Protein AF-A0A347ZQR0-F1 (afdb_monomer_lite)

Sequence (80 aa):
MDIGTLLLILAIATLTAAFILQPLFARRKPQRDELIAHWVEELGREHTEAESGAICPQCGQSVHAGDRFCASCGTRLKED

Foldseek 3Di:
DDPVVVVVVVVVVVVVVCVVCCVVVVPDDPPVVVVVVVVVVVVVVPPPPFPPFDADPPPRDTDTRPPQADPVPRHGDDDD

Structure (mmCIF, N/CA/C/O backbone):
data_AF-A0A347ZQR0-F1
#
_entry.id   AF-A0A347ZQR0-F1
#
loop_
_atom_site.group_PDB
_atom_site.id
_atom_site.type_symbol
_atom_site.label_atom_id
_atom_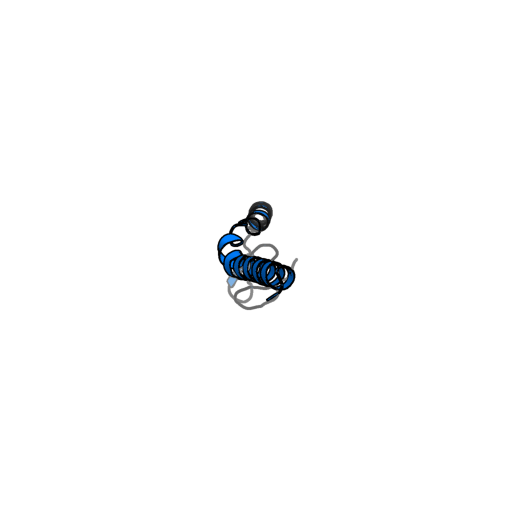site.label_alt_id
_atom_site.label_comp_id
_atom_site.label_asym_id
_atom_site.label_entity_id
_atom_site.label_seq_id
_atom_site.pdbx_PDB_ins_code
_atom_site.Cartn_x
_atom_site.Cartn_y
_atom_site.Cartn_z
_atom_site.occupancy
_atom_site.B_iso_or_equiv
_atom_site.auth_seq_id
_atom_site.auth_comp_id
_atom_site.auth_asym_id
_atom_site.auth_atom_id
_atom_site.pdbx_PDB_model_num
ATOM 1 N N . MET A 1 1 ? 37.875 -12.047 -39.654 1.00 65.62 1 MET A N 1
ATOM 2 C CA . MET A 1 1 ? 36.645 -12.148 -38.843 1.00 65.62 1 MET A CA 1
ATOM 3 C C . MET A 1 1 ? 35.481 -12.139 -39.807 1.00 65.62 1 MET A C 1
ATOM 5 O O . MET A 1 1 ? 35.341 -11.166 -40.537 1.00 65.62 1 MET A O 1
ATOM 9 N N . ASP A 1 2 ? 34.716 -13.223 -39.868 1.00 92.50 2 ASP A N 1
ATOM 10 C CA . ASP A 1 2 ? 33.558 -13.333 -40.751 1.00 92.50 2 ASP A CA 1
ATOM 11 C C . ASP A 1 2 ? 32.493 -12.295 -40.394 1.00 92.50 2 ASP A C 1
ATOM 13 O O . ASP A 1 2 ? 32.254 -11.998 -39.220 1.00 92.50 2 ASP A O 1
ATOM 17 N N . ILE A 1 3 ? 31.829 -11.756 -41.415 1.00 94.94 3 ILE A N 1
ATOM 18 C CA . ILE A 1 3 ? 30.756 -10.761 -41.263 1.00 94.94 3 ILE A CA 1
ATOM 19 C C . ILE A 1 3 ? 29.647 -11.299 -40.344 1.00 94.94 3 ILE A C 1
ATOM 21 O O . ILE A 1 3 ? 29.105 -10.556 -39.528 1.00 94.94 3 ILE A O 1
ATOM 25 N N . GLY A 1 4 ? 29.371 -12.606 -40.406 1.00 93.38 4 GLY A N 1
ATOM 26 C CA . GLY A 1 4 ? 28.398 -13.266 -39.533 1.00 93.38 4 GLY A CA 1
ATOM 27 C C . GLY A 1 4 ? 28.736 -13.142 -38.044 1.00 93.38 4 GLY A C 1
ATOM 28 O O . GLY A 1 4 ? 27.858 -12.846 -37.237 1.00 93.38 4 GLY A O 1
ATOM 29 N N . THR A 1 5 ? 30.011 -13.277 -37.676 1.00 95.25 5 THR A N 1
ATOM 30 C CA . THR A 1 5 ? 30.466 -13.149 -36.283 1.00 95.25 5 THR A CA 1
ATOM 31 C C . THR A 1 5 ? 30.319 -11.715 -35.777 1.00 95.25 5 THR A C 1
ATOM 33 O O . THR A 1 5 ? 29.916 -11.504 -34.637 1.00 95.25 5 THR A O 1
ATOM 36 N N . LEU A 1 6 ? 30.582 -10.718 -36.629 1.00 95.44 6 LEU A N 1
ATOM 37 C CA . LEU A 1 6 ? 30.411 -9.305 -36.274 1.00 95.44 6 LEU A CA 1
ATOM 38 C C . LEU A 1 6 ? 28.941 -8.942 -36.027 1.00 95.44 6 LEU A C 1
ATOM 40 O O . LEU A 1 6 ? 28.634 -8.280 -35.036 1.00 95.44 6 LEU A O 1
ATOM 44 N N . LEU A 1 7 ? 28.032 -9.409 -36.889 1.00 96.19 7 LEU A N 1
ATOM 45 C CA . LEU A 1 7 ? 26.593 -9.180 -36.727 1.00 96.19 7 LEU A CA 1
ATOM 46 C C . LEU A 1 7 ? 26.050 -9.855 -35.464 1.00 96.19 7 LEU A C 1
ATOM 48 O O . LEU A 1 7 ? 25.264 -9.253 -34.734 1.00 96.19 7 LEU A O 1
ATOM 52 N N . LEU A 1 8 ? 26.508 -11.075 -35.177 1.00 95.81 8 LEU A N 1
ATOM 53 C CA . LEU A 1 8 ? 26.104 -11.820 -33.988 1.00 95.81 8 LEU A CA 1
ATOM 54 C C . LEU A 1 8 ? 26.578 -11.135 -32.697 1.00 95.81 8 LEU A C 1
ATOM 56 O O . LEU A 1 8 ? 25.790 -10.975 -31.767 1.00 95.81 8 LEU A O 1
ATOM 60 N N . ILE A 1 9 ? 27.827 -10.662 -32.654 1.00 95.81 9 ILE A N 1
ATOM 61 C CA . ILE A 1 9 ? 28.360 -9.922 -31.500 1.00 95.81 9 ILE A CA 1
ATOM 62 C C . ILE A 1 9 ? 27.591 -8.612 -31.284 1.00 95.81 9 ILE A C 1
ATOM 64 O O . ILE A 1 9 ? 27.207 -8.317 -30.153 1.00 95.81 9 ILE A O 1
ATOM 68 N N . LEU A 1 10 ? 27.317 -7.846 -32.347 1.00 96.06 10 LEU A N 1
ATOM 69 C CA . LEU A 1 10 ? 26.531 -6.611 -32.247 1.00 96.06 10 LEU A CA 1
ATOM 70 C C . LEU A 1 10 ? 25.112 -6.876 -31.732 1.00 96.06 10 LEU A C 1
ATOM 72 O O . LEU A 1 10 ? 24.652 -6.189 -30.820 1.00 96.06 10 LEU A O 1
ATOM 76 N N . ALA A 1 11 ? 24.430 -7.895 -32.258 1.00 96.31 11 ALA A N 1
ATOM 77 C CA . ALA A 1 11 ? 23.090 -8.262 -31.808 1.00 96.31 11 ALA A CA 1
ATOM 78 C C . ALA A 1 11 ? 23.072 -8.614 -30.310 1.00 96.31 11 ALA A C 1
ATOM 80 O O . ALA A 1 11 ? 22.262 -8.076 -29.557 1.00 96.31 11 ALA A O 1
ATOM 81 N N . ILE A 1 12 ? 24.017 -9.435 -29.845 1.00 95.69 12 ILE A N 1
ATOM 82 C CA . ILE A 1 12 ? 24.121 -9.807 -28.427 1.00 95.69 12 ILE A CA 1
ATOM 83 C C . ILE A 1 12 ? 24.440 -8.586 -27.555 1.00 95.69 12 ILE A C 1
ATOM 85 O O . ILE A 1 12 ? 23.829 -8.409 -26.499 1.00 95.69 12 ILE A O 1
ATOM 89 N N . ALA A 1 13 ? 25.350 -7.712 -27.994 1.00 96.25 13 ALA A N 1
ATOM 90 C CA . ALA A 1 13 ? 25.722 -6.510 -27.252 1.00 96.25 13 ALA A CA 1
ATOM 91 C C . ALA A 1 13 ? 24.534 -5.549 -27.086 1.00 96.25 13 ALA A C 1
ATOM 93 O O . ALA A 1 13 ? 24.296 -5.055 -25.984 1.00 96.25 13 ALA A O 1
ATOM 94 N N . THR A 1 14 ? 23.748 -5.333 -28.147 1.00 94.06 14 THR A N 1
ATOM 95 C CA . THR A 1 14 ? 22.551 -4.479 -28.078 1.00 94.06 14 THR A CA 1
ATOM 96 C C . THR A 1 14 ? 21.477 -5.050 -27.154 1.00 94.06 14 THR A C 1
ATOM 98 O O . THR A 1 14 ? 20.937 -4.310 -26.333 1.00 94.06 14 THR A O 1
ATOM 101 N N . LEU A 1 15 ? 21.214 -6.361 -27.210 1.00 93.44 15 LEU A N 1
ATOM 102 C CA . LEU A 1 15 ? 20.258 -7.029 -26.319 1.00 93.44 15 LEU A CA 1
ATOM 103 C C . LEU A 1 15 ? 20.703 -6.971 -24.854 1.00 93.44 15 LEU A C 1
ATOM 105 O O . LEU A 1 15 ? 19.897 -6.684 -23.972 1.00 93.44 15 LEU A O 1
ATOM 109 N N . THR A 1 16 ? 21.993 -7.191 -24.596 1.00 93.31 16 THR A N 1
ATOM 110 C CA . THR A 1 16 ? 22.561 -7.140 -23.241 1.00 93.31 16 THR A CA 1
ATOM 111 C C . THR A 1 16 ? 22.485 -5.726 -22.669 1.00 93.31 16 THR A C 1
ATOM 113 O O . THR A 1 16 ? 22.052 -5.536 -21.535 1.00 93.31 16 THR A O 1
ATOM 116 N N . ALA A 1 17 ? 22.834 -4.714 -23.467 1.00 92.81 17 ALA A N 1
ATOM 117 C CA . ALA A 1 17 ? 22.728 -3.315 -23.069 1.00 92.81 17 ALA A CA 1
ATOM 118 C C . ALA A 1 17 ? 21.272 -2.904 -22.811 1.00 92.81 17 ALA A C 1
ATOM 120 O O . ALA A 1 17 ? 20.988 -2.280 -21.790 1.00 92.81 17 ALA A O 1
ATOM 121 N N . ALA A 1 18 ? 20.342 -3.304 -23.686 1.00 90.00 18 ALA A N 1
ATOM 122 C CA . ALA A 1 18 ? 18.917 -3.061 -23.499 1.00 90.00 18 ALA A CA 1
ATOM 123 C C . ALA A 1 18 ? 18.416 -3.704 -22.203 1.00 90.00 18 ALA A C 1
ATOM 125 O O . ALA A 1 18 ? 17.759 -3.028 -21.423 1.00 90.00 18 ALA A O 1
ATOM 126 N N . PHE A 1 19 ? 18.787 -4.956 -21.921 1.00 90.50 19 PHE A N 1
ATOM 127 C CA . PHE A 1 19 ? 18.405 -5.659 -20.696 1.00 90.50 19 PHE A CA 1
ATOM 128 C C . PHE A 1 19 ? 18.952 -4.991 -19.426 1.00 90.50 19 PHE A C 1
ATOM 130 O O . PHE A 1 19 ? 18.233 -4.897 -18.435 1.00 90.50 19 PHE A O 1
ATOM 137 N N . ILE A 1 20 ? 20.189 -4.484 -19.459 1.00 90.69 20 ILE A N 1
ATOM 138 C CA . ILE A 1 20 ? 20.812 -3.772 -18.330 1.00 90.69 20 ILE A CA 1
ATOM 139 C C . ILE A 1 20 ? 20.207 -2.371 -18.133 1.00 90.69 20 ILE A C 1
ATOM 141 O O . ILE A 1 20 ? 20.070 -1.926 -16.995 1.00 90.69 20 ILE A O 1
ATOM 145 N N . LEU A 1 21 ? 19.798 -1.680 -19.205 1.00 85.12 21 LEU A N 1
ATOM 146 C CA . LEU A 1 21 ? 19.115 -0.377 -19.124 1.00 85.12 21 LEU A CA 1
ATOM 147 C C . LEU A 1 21 ? 17.612 -0.502 -18.811 1.00 85.12 21 LEU A C 1
ATOM 149 O O . LEU A 1 21 ? 17.025 0.398 -18.210 1.00 85.12 21 LEU A O 1
ATOM 153 N N . GLN A 1 22 ? 16.979 -1.618 -19.173 1.00 80.38 22 GLN A N 1
ATOM 154 C CA . GLN A 1 22 ? 15.568 -1.913 -18.922 1.00 80.38 22 GLN A CA 1
ATOM 155 C C . GLN A 1 22 ? 15.124 -1.758 -17.453 1.00 80.38 22 GLN A C 1
ATOM 157 O O . GLN A 1 22 ? 14.056 -1.183 -17.250 1.00 80.38 22 GLN A O 1
ATOM 162 N N . PRO A 1 23 ? 15.870 -2.178 -16.407 1.00 75.12 23 PRO A N 1
ATOM 163 C CA . PRO A 1 23 ? 15.465 -1.978 -15.011 1.00 75.12 23 PRO A CA 1
ATOM 164 C C . PRO A 1 23 ? 15.326 -0.507 -14.602 1.00 75.12 23 PRO A C 1
ATOM 166 O O . PRO A 1 23 ? 14.639 -0.226 -13.621 1.00 75.12 23 PRO A O 1
ATOM 169 N N . LEU A 1 24 ? 15.924 0.431 -15.343 1.00 70.75 24 LEU A N 1
ATOM 170 C CA . LEU A 1 24 ? 15.749 1.863 -15.095 1.00 70.75 24 LEU A CA 1
ATOM 171 C C . LEU A 1 24 ? 14.465 2.405 -15.739 1.00 70.75 24 LEU A C 1
ATOM 173 O O . LEU A 1 24 ? 13.785 3.231 -15.138 1.00 70.75 24 LEU A O 1
ATOM 177 N N . PHE A 1 25 ? 14.082 1.903 -16.915 1.00 64.94 25 PHE A N 1
ATOM 178 C CA . PHE A 1 25 ? 12.900 2.382 -17.646 1.00 64.94 25 PHE A CA 1
ATOM 179 C C . PHE A 1 25 ? 11.614 1.603 -17.332 1.00 64.94 25 PHE A C 1
ATOM 181 O O . PHE A 1 25 ? 10.520 2.159 -17.404 1.00 64.94 25 PHE A O 1
ATOM 188 N N . ALA A 1 26 ? 11.719 0.343 -16.904 1.00 59.94 26 ALA A N 1
ATOM 189 C CA . ALA A 1 26 ? 10.579 -0.500 -16.533 1.00 59.94 26 ALA A CA 1
ATOM 190 C C . ALA A 1 26 ? 10.029 -0.214 -15.117 1.00 59.94 26 ALA A C 1
ATOM 192 O O . ALA A 1 26 ? 9.032 -0.803 -14.702 1.00 59.94 26 ALA A O 1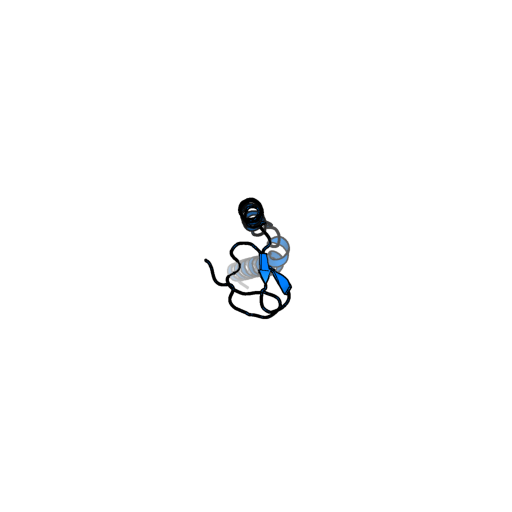
ATOM 193 N N . ARG A 1 27 ? 10.621 0.735 -14.378 1.00 56.22 27 ARG A N 1
ATOM 194 C CA . ARG A 1 27 ? 10.142 1.243 -13.076 1.00 56.22 27 ARG A CA 1
ATOM 195 C C . ARG A 1 27 ? 9.033 2.300 -13.220 1.00 56.22 27 ARG A C 1
ATOM 197 O O . ARG A 1 27 ? 8.998 3.277 -12.479 1.00 56.22 27 ARG A O 1
ATOM 204 N N . ARG A 1 28 ? 8.092 2.116 -14.149 1.00 62.12 28 ARG A N 1
ATOM 205 C CA . ARG A 1 28 ? 6.849 2.903 -14.183 1.00 62.12 28 ARG A CA 1
ATOM 206 C C . ARG A 1 28 ? 5.655 2.014 -14.523 1.00 62.12 28 ARG A C 1
ATOM 208 O O . ARG A 1 28 ? 5.169 2.004 -15.647 1.00 62.12 28 ARG A O 1
ATOM 215 N N . LYS A 1 29 ? 5.160 1.293 -13.517 1.00 49.59 29 LYS A N 1
ATOM 216 C CA . LYS A 1 29 ? 3.749 0.891 -13.440 1.00 49.59 29 LYS A CA 1
ATOM 217 C C . LYS A 1 29 ? 3.238 1.128 -12.014 1.00 49.59 29 LYS A C 1
ATOM 219 O O . LYS A 1 29 ? 3.482 0.286 -11.152 1.00 49.59 29 LYS A O 1
ATOM 224 N N . PRO A 1 30 ? 2.543 2.249 -11.759 1.00 51.50 30 PRO A N 1
ATOM 225 C CA . PRO A 1 30 ? 1.911 2.552 -10.479 1.00 51.50 30 PRO A CA 1
ATOM 226 C C . PRO A 1 30 ? 0.534 1.866 -10.380 1.00 51.50 30 PRO A C 1
ATOM 228 O O . PRO A 1 30 ? -0.448 2.507 -10.054 1.00 51.50 30 PRO A O 1
ATOM 231 N N . GLN A 1 31 ? 0.419 0.581 -10.741 1.00 58.53 31 GLN A N 1
ATOM 232 C CA . GLN A 1 31 ? -0.889 -0.103 -10.815 1.00 58.53 31 GLN A CA 1
ATOM 233 C C . GLN A 1 31 ? -1.155 -1.057 -9.640 1.00 58.53 31 GLN A C 1
ATOM 235 O O . GLN A 1 31 ? -2.232 -1.630 -9.518 1.00 58.53 31 GLN A O 1
ATOM 240 N N . ARG A 1 32 ? -0.177 -1.233 -8.750 1.00 56.28 32 ARG A N 1
ATOM 241 C CA . ARG A 1 32 ? -0.326 -2.053 -7.540 1.00 56.28 32 ARG A CA 1
ATOM 242 C C . ARG A 1 32 ? -0.979 -1.304 -6.374 1.00 56.28 32 ARG A C 1
ATOM 244 O O . ARG A 1 32 ? -1.425 -1.963 -5.442 1.00 56.28 32 ARG A O 1
ATOM 251 N N . ASP A 1 33 ? -1.059 0.023 -6.453 1.00 58.16 33 ASP A N 1
ATOM 252 C CA . ASP A 1 33 ? -1.519 0.874 -5.349 1.00 58.16 33 ASP A CA 1
ATOM 253 C C . ASP A 1 33 ? -3.012 1.239 -5.479 1.00 58.16 33 ASP A C 1
ATOM 255 O O . ASP A 1 33 ? -3.675 1.527 -4.487 1.00 58.16 33 ASP A O 1
ATOM 259 N N . GLU A 1 34 ? -3.579 1.133 -6.686 1.00 62.41 34 G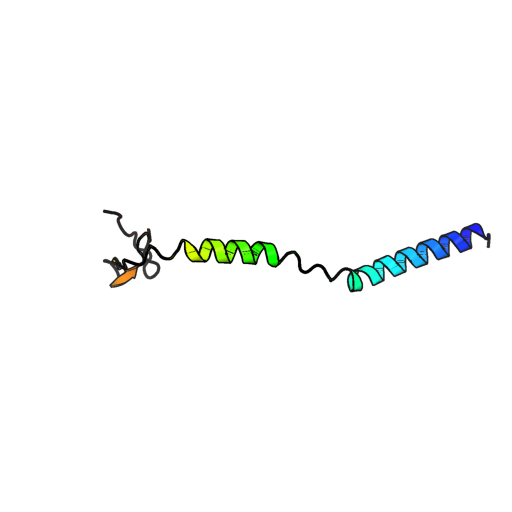LU A N 1
ATOM 260 C CA . GLU A 1 34 ? -4.972 1.508 -6.974 1.00 62.41 34 GLU A CA 1
ATOM 261 C C . GLU A 1 34 ? -5.986 0.439 -6.528 1.00 62.41 34 GLU A C 1
ATOM 263 O O . GLU A 1 34 ? -7.082 0.763 -6.077 1.00 62.41 34 GLU A O 1
ATOM 268 N N . LEU A 1 35 ? -5.601 -0.845 -6.550 1.00 65.50 35 LEU A N 1
ATOM 269 C CA . LEU A 1 35 ? -6.482 -1.933 -6.109 1.00 65.50 35 LEU A CA 1
ATOM 270 C C . LEU A 1 35 ? -6.671 -1.954 -4.580 1.00 65.50 35 LEU A C 1
ATOM 272 O O . LEU A 1 35 ? -7.729 -2.342 -4.105 1.00 65.50 35 LEU A O 1
ATOM 276 N N . ILE A 1 36 ? -5.671 -1.526 -3.802 1.00 70.69 36 ILE A N 1
ATOM 277 C CA . ILE A 1 36 ? -5.764 -1.477 -2.332 1.00 70.69 36 ILE A CA 1
ATOM 278 C C . ILE A 1 36 ? -6.616 -0.280 -1.893 1.00 70.69 36 ILE A C 1
ATOM 280 O O . ILE A 1 36 ? -7.418 -0.411 -0.972 1.00 70.69 36 ILE A O 1
ATOM 284 N N . ALA A 1 37 ? -6.489 0.861 -2.579 1.00 68.69 37 ALA A N 1
ATOM 285 C CA . ALA A 1 37 ? -7.237 2.077 -2.265 1.00 68.69 37 ALA A CA 1
ATOM 286 C C . ALA A 1 37 ? -8.760 1.868 -2.342 1.00 68.69 37 ALA A C 1
ATOM 288 O O . ALA A 1 37 ? -9.473 2.267 -1.426 1.00 68.69 37 ALA A O 1
ATOM 289 N N . HIS A 1 38 ? -9.246 1.168 -3.374 1.00 71.94 38 HIS A N 1
ATOM 290 C CA . HIS A 1 38 ? -10.677 0.882 -3.526 1.00 71.94 38 HIS A CA 1
ATOM 291 C C . HIS A 1 38 ? -11.227 0.000 -2.393 1.00 71.94 38 HIS A C 1
ATOM 293 O O . HIS A 1 38 ? -12.309 0.251 -1.875 1.00 71.94 38 HIS A O 1
ATOM 299 N N . TRP A 1 39 ? -10.481 -1.026 -1.973 1.00 71.19 39 TRP A N 1
ATOM 300 C CA . TRP A 1 39 ? -10.926 -1.929 -0.904 1.00 71.19 39 TRP A CA 1
ATOM 301 C C . TRP A 1 39 ? -10.913 -1.265 0.480 1.00 71.19 39 TRP A C 1
ATOM 303 O O . TRP A 1 39 ? -11.781 -1.552 1.300 1.00 71.19 39 TRP A O 1
ATOM 313 N N . VAL A 1 40 ? -9.951 -0.374 0.749 1.00 77.62 40 VAL A N 1
ATOM 314 C CA . VAL A 1 40 ? -9.866 0.362 2.024 1.00 77.62 40 VAL A CA 1
ATOM 315 C C . VAL A 1 40 ? -11.023 1.355 2.179 1.00 77.62 40 VAL A C 1
ATOM 317 O O . VAL A 1 40 ? -11.541 1.508 3.284 1.00 77.62 40 VAL A O 1
ATOM 320 N N . GLU A 1 41 ? -11.458 1.993 1.090 1.00 68.38 41 GLU A N 1
ATOM 321 C CA . GLU A 1 41 ? -12.593 2.924 1.117 1.00 68.38 41 GLU A CA 1
ATOM 322 C C . GLU A 1 41 ? -13.941 2.203 1.301 1.00 68.38 41 GLU A C 1
ATOM 324 O O . GLU A 1 41 ? -14.795 2.684 2.047 1.00 68.38 41 GLU A O 1
ATOM 329 N N . GLU A 1 42 ? -14.102 1.014 0.710 1.00 65.00 42 GLU A N 1
ATOM 330 C CA . GLU A 1 42 ? -15.285 0.161 0.899 1.00 65.00 42 GLU A CA 1
ATOM 331 C C . GLU A 1 42 ? -15.399 -0.330 2.359 1.00 65.00 42 GLU A C 1
ATOM 333 O O . GLU A 1 42 ? -16.431 -0.156 3.005 1.00 65.00 42 GLU A O 1
ATOM 338 N N . LEU A 1 43 ? -14.304 -0.853 2.930 1.00 67.81 43 LEU A N 1
ATOM 339 C CA . LEU A 1 43 ? -14.268 -1.387 4.302 1.00 67.81 43 LEU A CA 1
ATOM 340 C C . LEU A 1 43 ? -14.423 -0.307 5.387 1.00 67.81 43 LEU A C 1
ATOM 342 O O . LEU A 1 43 ? -14.914 -0.592 6.479 1.00 67.81 43 LEU A O 1
ATOM 346 N N . GLY A 1 44 ? -14.025 0.937 5.103 1.00 62.53 44 GLY A N 1
ATOM 347 C CA . GLY A 1 44 ? -14.163 2.058 6.036 1.00 62.53 44 GLY A CA 1
ATOM 348 C C . GLY A 1 44 ? -15.614 2.459 6.326 1.00 62.53 44 GLY A C 1
ATOM 349 O O . GLY 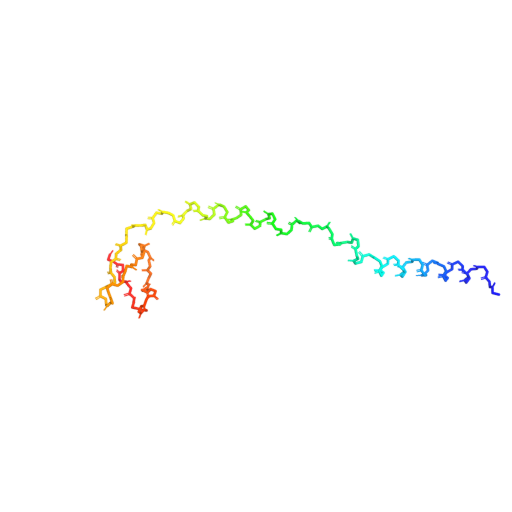A 1 44 ? -15.866 3.102 7.344 1.00 62.53 44 GLY A O 1
ATOM 350 N N . ARG A 1 45 ? -16.572 2.075 5.469 1.00 56.44 45 ARG A N 1
ATOM 351 C CA . ARG A 1 45 ? -17.998 2.413 5.631 1.00 56.44 45 ARG A CA 1
ATOM 352 C C . ARG A 1 45 ? -18.798 1.394 6.450 1.00 56.44 45 ARG A C 1
ATOM 354 O O . ARG A 1 45 ? -19.849 1.763 6.959 1.00 56.44 45 ARG A O 1
ATOM 361 N N . GLU A 1 46 ? -18.322 0.158 6.603 1.00 55.88 46 GLU A N 1
ATOM 362 C CA . GLU A 1 46 ? -19.038 -0.906 7.339 1.00 55.88 46 GLU A CA 1
ATOM 363 C C . GLU A 1 46 ? -18.681 -0.980 8.835 1.00 55.88 46 GLU A C 1
ATOM 365 O O . GLU A 1 46 ? -19.417 -1.557 9.628 1.00 55.88 46 GLU A O 1
ATOM 370 N N . HIS A 1 47 ? -17.580 -0.362 9.269 1.00 57.81 47 HIS A N 1
ATOM 371 C CA . HIS A 1 47 ? -17.103 -0.433 10.659 1.00 57.81 47 HIS A CA 1
ATOM 372 C C . HIS A 1 47 ? -17.666 0.660 11.597 1.00 57.81 47 HIS A C 1
ATOM 374 O O . HIS A 1 47 ? -17.096 0.910 12.658 1.00 57.81 47 HIS A O 1
ATOM 380 N N . THR A 1 48 ? -18.766 1.329 11.234 1.00 50.03 48 THR A N 1
ATOM 381 C CA . THR A 1 48 ? -19.330 2.463 12.006 1.00 50.03 48 THR A CA 1
ATOM 382 C C . THR A 1 48 ? -20.595 2.121 12.812 1.00 50.03 48 THR A C 1
ATOM 384 O O . THR A 1 48 ? -21.173 2.999 13.439 1.00 50.03 48 THR A O 1
ATOM 387 N N . GLU A 1 49 ? -21.031 0.857 12.861 1.00 52.00 49 GLU A N 1
ATOM 388 C CA . GLU A 1 49 ? -22.249 0.450 13.601 1.00 52.00 49 GLU A CA 1
ATOM 389 C C . GLU A 1 49 ? -21.986 -0.223 14.965 1.00 52.00 49 GLU A C 1
ATOM 391 O O . GLU A 1 49 ? -22.915 -0.664 15.638 1.00 52.00 49 GLU A O 1
ATOM 396 N N . ALA A 1 50 ? -20.732 -0.236 15.429 1.00 52.97 50 ALA A N 1
ATOM 397 C CA . ALA A 1 50 ? -20.299 -0.842 16.697 1.00 52.97 50 ALA A CA 1
ATOM 398 C C . ALA A 1 50 ? -20.020 0.176 17.834 1.00 52.97 50 ALA A C 1
ATOM 400 O O . ALA A 1 50 ? -19.253 -0.099 18.763 1.00 52.97 50 ALA A O 1
ATOM 401 N N . GLU A 1 51 ? -20.607 1.373 17.771 1.00 54.84 51 GLU A N 1
ATOM 402 C CA . GLU A 1 51 ? -20.337 2.480 18.709 1.00 54.84 51 GLU A CA 1
ATOM 403 C C . GLU A 1 51 ? -21.234 2.529 19.963 1.00 54.84 51 GLU A C 1
ATOM 405 O O . GLU A 1 51 ? -21.240 3.520 20.691 1.00 54.84 51 GLU A O 1
ATOM 410 N N . SER A 1 52 ? -21.942 1.457 20.317 1.00 57.59 52 SER A N 1
ATOM 411 C CA . SER A 1 52 ? -22.469 1.303 21.681 1.00 57.59 52 SER A CA 1
ATOM 412 C C . SER A 1 52 ? -21.355 0.802 22.606 1.00 57.59 52 SER A C 1
ATOM 414 O O . SER A 1 52 ? -21.268 -0.377 22.940 1.00 57.59 52 SER A O 1
ATOM 416 N N . GLY A 1 53 ? -20.463 1.718 22.994 1.00 66.88 53 GLY A N 1
ATOM 417 C CA . GLY A 1 53 ? -19.339 1.430 23.883 1.00 66.88 53 GLY A CA 1
ATOM 418 C C . GLY A 1 53 ? -19.808 0.866 25.226 1.00 66.88 53 GLY A C 1
ATOM 419 O O . GLY A 1 53 ? -20.390 1.583 26.040 1.00 66.88 53 GLY A O 1
ATOM 420 N N . ALA A 1 54 ? -19.550 -0.417 25.469 1.00 80.50 54 ALA A N 1
ATOM 421 C CA . ALA A 1 54 ? -19.717 -1.016 26.786 1.00 80.50 54 ALA A CA 1
ATOM 422 C C . ALA A 1 54 ? -18.467 -0.742 27.636 1.00 80.50 54 ALA A C 1
ATOM 424 O O . ALA A 1 54 ? -17.412 -0.358 27.130 1.00 80.50 54 ALA A O 1
ATOM 425 N N . ILE A 1 55 ? -18.568 -0.931 28.949 1.00 88.81 55 ILE A N 1
ATOM 426 C CA . ILE A 1 55 ? -17.421 -0.830 29.855 1.00 88.81 55 ILE A CA 1
ATOM 427 C C . ILE A 1 55 ? -16.998 -2.235 30.262 1.00 88.81 55 ILE A C 1
ATOM 429 O O . ILE A 1 55 ? -17.821 -3.049 30.678 1.00 88.81 55 ILE A O 1
ATOM 433 N N . CYS A 1 56 ? -15.701 -2.526 30.170 1.00 91.19 56 CYS A N 1
ATOM 434 C CA . CYS A 1 56 ? -15.158 -3.794 30.623 1.00 91.19 56 CYS A CA 1
ATOM 435 C C . CYS A 1 56 ? -15.399 -3.961 32.137 1.00 91.19 56 CYS A C 1
ATOM 437 O O . CYS A 1 56 ? -14.883 -3.158 32.920 1.00 91.19 56 CYS A O 1
ATOM 439 N N . PRO A 1 57 ? -16.072 -5.035 32.588 1.00 88.00 57 PRO A N 1
ATOM 440 C CA . PRO A 1 57 ? -16.373 -5.240 34.007 1.00 88.00 57 PRO A CA 1
ATOM 441 C C . PRO A 1 57 ? -15.135 -5.566 34.853 1.00 88.00 57 PRO A C 1
ATOM 443 O O . PRO A 1 57 ? -15.203 -5.533 36.077 1.00 88.00 57 PRO A O 1
ATOM 446 N N . GLN A 1 58 ? -14.005 -5.906 34.222 1.00 92.69 58 GLN A N 1
ATOM 447 C CA . GLN A 1 58 ? -12.783 -6.283 34.932 1.00 92.69 58 GLN A CA 1
ATOM 448 C C . GLN A 1 58 ? -11.843 -5.093 35.150 1.00 92.69 58 GLN A C 1
ATOM 450 O O . GLN A 1 58 ? -11.307 -4.949 36.246 1.00 92.69 58 GLN A O 1
ATOM 455 N N . CYS A 1 59 ? -11.625 -4.254 34.130 1.00 93.81 59 CYS A N 1
ATOM 456 C CA . CYS A 1 59 ? -10.653 -3.154 34.193 1.00 93.81 59 CYS A CA 1
ATOM 457 C C . CYS A 1 59 ? -11.261 -1.750 34.062 1.00 93.81 59 CYS A C 1
ATOM 459 O O . CYS A 1 59 ? -10.551 -0.773 34.277 1.00 93.81 59 CYS A O 1
ATOM 461 N N . GLY A 1 60 ? -12.545 -1.630 33.708 1.00 89.56 60 GLY A N 1
ATOM 462 C CA . GLY A 1 60 ? -13.217 -0.339 33.541 1.00 89.56 60 GLY A CA 1
ATOM 463 C C . GLY A 1 60 ? -12.91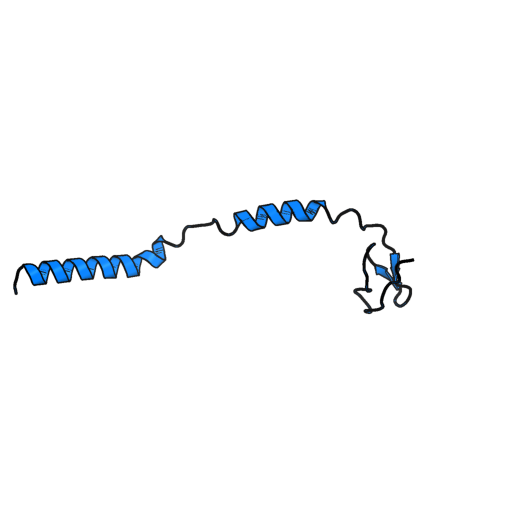5 0.393 32.229 1.00 89.56 60 GLY A C 1
ATOM 464 O O . GLY A 1 60 ? -13.414 1.497 32.036 1.00 89.56 60 GLY A O 1
ATOM 465 N N . GLN A 1 61 ? -12.131 -0.194 31.320 1.00 91.25 61 GLN A N 1
ATOM 466 C CA . GLN A 1 61 ? -11.866 0.400 30.007 1.00 91.25 61 GLN A CA 1
ATOM 467 C C . GLN A 1 61 ? -13.112 0.333 29.113 1.00 91.25 61 GLN A C 1
ATOM 469 O O . GLN A 1 61 ? -13.849 -0.655 29.159 1.00 91.25 61 GLN A O 1
ATOM 474 N N . SER A 1 62 ? -13.314 1.337 28.261 1.00 89.19 62 SER A N 1
ATOM 475 C CA . SER A 1 62 ? -14.314 1.275 27.193 1.00 89.19 62 SER A CA 1
ATOM 476 C C . SER A 1 62 ? -13.959 0.190 26.177 1.00 89.19 62 SER A C 1
ATOM 478 O O . SER A 1 62 ? -12.801 0.067 25.776 1.00 89.19 62 SER A O 1
ATOM 480 N N . VAL A 1 63 ? -14.957 -0.581 25.763 1.00 89.00 63 VAL A N 1
ATOM 481 C CA . VAL A 1 63 ? -14.852 -1.657 24.773 1.00 89.00 63 VAL A CA 1
ATOM 482 C C . VAL A 1 63 ? -15.889 -1.433 23.676 1.00 89.00 63 VAL A C 1
ATOM 484 O O . VAL A 1 63 ? -16.958 -0.880 23.943 1.00 89.00 63 VAL A O 1
ATOM 487 N N . HIS A 1 64 ? -15.572 -1.824 22.446 1.00 84.06 64 HIS A N 1
ATOM 488 C CA . HIS A 1 64 ? -16.477 -1.658 21.312 1.00 84.06 64 HIS A CA 1
ATOM 489 C C . HIS A 1 64 ? -17.577 -2.723 21.323 1.00 84.06 64 HIS A C 1
ATOM 491 O O . HIS A 1 64 ? -17.398 -3.828 21.847 1.00 84.06 64 HIS A O 1
ATOM 497 N N . ALA A 1 65 ? -18.732 -2.401 20.735 1.00 75.81 65 ALA A N 1
ATOM 498 C CA . ALA A 1 65 ? -19.807 -3.372 20.591 1.00 75.81 65 ALA A CA 1
ATOM 499 C C . ALA A 1 65 ? -19.359 -4.485 19.628 1.00 75.81 65 ALA A C 1
ATOM 501 O O . ALA A 1 65 ? -19.027 -4.228 18.476 1.00 75.81 65 ALA A O 1
ATOM 502 N N . GLY A 1 66 ? -19.312 -5.727 20.110 1.00 77.81 66 GLY A N 1
ATOM 503 C CA . GLY A 1 66 ? -18.809 -6.874 19.343 1.00 77.81 66 GLY A CA 1
ATOM 504 C C . GLY A 1 66 ? -17.364 -7.275 19.657 1.00 77.81 66 GLY A C 1
ATOM 505 O O . GLY A 1 66 ? -16.903 -8.311 19.170 1.00 77.81 66 GLY A O 1
ATOM 506 N N . ASP A 1 67 ? -16.656 -6.532 20.516 1.00 84.44 67 ASP A N 1
ATOM 507 C CA . ASP A 1 67 ? -15.383 -7.002 21.057 1.00 84.44 67 ASP A CA 1
ATOM 508 C C . ASP A 1 67 ? -15.607 -8.296 21.853 1.00 84.44 67 ASP A C 1
ATOM 510 O O . ASP A 1 67 ? -16.350 -8.341 22.831 1.00 84.44 67 ASP A O 1
ATOM 514 N N . ARG A 1 68 ? -14.918 -9.372 21.466 1.00 87.12 68 ARG A N 1
ATOM 515 C CA . ARG A 1 68 ? -14.969 -10.656 22.196 1.00 87.12 68 ARG A CA 1
ATOM 516 C C . ARG A 1 68 ? -14.066 -10.646 23.431 1.00 87.12 68 ARG A C 1
ATOM 518 O O . ARG A 1 68 ? -14.238 -11.442 24.355 1.00 87.12 68 ARG A O 1
ATOM 525 N N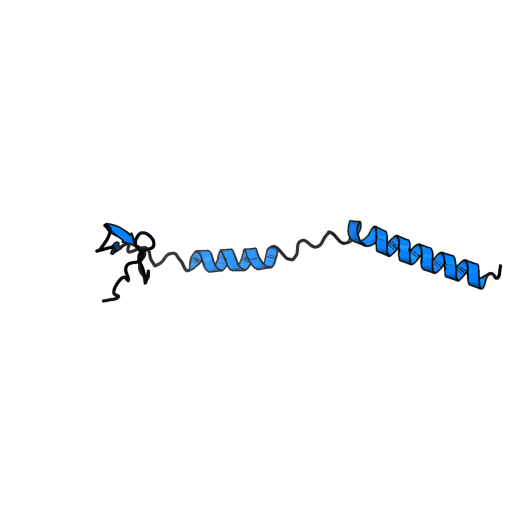 . PHE A 1 69 ? -13.076 -9.756 23.438 1.00 90.81 69 PHE A N 1
ATOM 526 C CA . PHE A 1 69 ? -12.083 -9.600 24.495 1.00 90.81 69 PHE A CA 1
ATOM 527 C C . PHE A 1 69 ? -11.767 -8.122 24.694 1.00 90.81 69 PHE A C 1
ATOM 529 O O . PHE A 1 69 ? -11.703 -7.362 23.734 1.00 90.81 69 PHE A O 1
ATOM 536 N N . CYS A 1 70 ? -11.501 -7.719 25.932 1.00 92.12 70 CYS A N 1
ATOM 537 C CA . CYS A 1 70 ? -11.043 -6.367 26.215 1.00 92.12 70 CYS A CA 1
ATOM 538 C C . CYS A 1 70 ? -9.608 -6.163 25.700 1.00 92.12 70 CYS A C 1
ATOM 540 O O . CYS A 1 70 ? -8.690 -6.843 26.161 1.00 92.12 70 CYS A O 1
ATOM 542 N N . ALA A 1 71 ? -9.392 -5.175 24.829 1.00 89.12 71 ALA A N 1
ATOM 543 C CA . ALA A 1 71 ? -8.063 -4.826 24.315 1.00 89.12 71 ALA A CA 1
ATOM 544 C C . ALA A 1 71 ? -7.074 -4.356 25.403 1.00 89.12 71 ALA A C 1
ATOM 546 O O . ALA A 1 71 ? -5.864 -4.422 25.212 1.00 89.12 71 ALA A O 1
ATOM 547 N N . SER A 1 72 ? -7.578 -3.897 26.555 1.00 93.19 72 SER A N 1
ATOM 548 C CA . SER A 1 72 ? -6.745 -3.387 27.649 1.00 93.19 72 SER A CA 1
ATOM 549 C C . SER A 1 72 ? -6.315 -4.456 28.653 1.00 93.19 72 SER A C 1
ATOM 551 O O . SER A 1 72 ? -5.223 -4.343 29.202 1.00 93.19 72 SER A O 1
ATOM 553 N N . CYS A 1 73 ? -7.160 -5.449 28.950 1.00 93.94 73 CYS A N 1
ATOM 554 C CA . CYS A 1 73 ? -6.871 -6.447 29.992 1.00 93.94 73 CYS A CA 1
ATOM 555 C C . CYS A 1 73 ? -6.986 -7.907 29.534 1.00 93.94 73 CYS A C 1
ATOM 557 O O . CYS A 1 73 ? -6.682 -8.813 30.304 1.00 93.94 73 CYS A O 1
ATOM 559 N N . GLY A 1 74 ? -7.446 -8.162 28.307 1.00 91.19 74 GLY A N 1
ATOM 560 C CA . GLY A 1 74 ? -7.588 -9.507 27.741 1.00 91.19 74 GLY A CA 1
ATOM 561 C C . GLY A 1 74 ? -8.761 -10.323 28.293 1.00 91.19 74 GLY A C 1
ATOM 562 O O . GLY A 1 74 ? -8.948 -11.472 27.895 1.00 91.19 74 GLY A O 1
ATOM 563 N N . THR A 1 75 ? -9.575 -9.758 29.190 1.00 93.25 75 THR A N 1
ATOM 564 C CA . THR A 1 75 ? -10.753 -10.458 29.718 1.00 93.25 75 THR A CA 1
ATOM 565 C C . THR A 1 75 ? -11.777 -10.683 28.607 1.00 93.25 75 THR A C 1
ATOM 567 O O . THR A 1 75 ? -12.095 -9.755 27.863 1.00 93.25 75 THR A O 1
ATOM 570 N N . ARG A 1 76 ? -12.316 -11.905 28.508 1.00 91.19 76 ARG A N 1
ATOM 571 C CA . ARG A 1 76 ? -13.414 -12.230 27.588 1.00 91.19 76 ARG A CA 1
ATOM 572 C C . ARG A 1 76 ? -14.674 -11.463 27.993 1.00 91.19 76 ARG A C 1
ATOM 574 O O . ARG A 1 76 ? -15.120 -11.571 29.134 1.00 91.19 76 ARG A O 1
ATOM 581 N N . LEU A 1 77 ? -15.243 -10.724 27.051 1.00 88.00 77 LEU A N 1
ATOM 582 C CA . LEU A 1 77 ? -16.520 -10.042 27.216 1.00 88.00 77 LEU A CA 1
ATOM 583 C C . LEU A 1 77 ? -17.606 -11.070 26.885 1.00 88.00 77 LEU A C 1
ATOM 585 O O . LEU A 1 77 ? -17.527 -11.746 25.860 1.00 88.00 77 LEU A O 1
ATOM 589 N N . LYS A 1 78 ? -18.534 -11.305 27.813 1.00 70.06 78 LYS A N 1
ATOM 590 C CA . LYS A 1 78 ? -19.644 -12.230 27.571 1.00 70.06 78 LYS A CA 1
ATOM 591 C C . LYS A 1 78 ? -20.678 -11.498 26.723 1.00 70.06 78 LYS A C 1
ATOM 593 O O . LYS A 1 78 ? -21.083 -10.400 27.083 1.00 70.06 78 LYS A O 1
ATOM 598 N N . GLU A 1 79 ? -21.032 -12.105 25.601 1.00 60.62 79 GLU A N 1
ATOM 599 C CA . GLU A 1 79 ? -22.211 -11.758 24.813 1.00 60.62 79 GLU A CA 1
ATOM 600 C C . GLU A 1 79 ? -23.412 -12.275 25.633 1.00 60.62 79 GLU A C 1
ATOM 602 O O . GLU A 1 79 ? -23.491 -13.484 25.861 1.00 60.62 79 GLU A O 1
ATOM 607 N N . ASP A 1 80 ? -24.243 -11.383 26.186 1.00 46.22 80 ASP A N 1
ATOM 608 C CA . ASP A 1 80 ? -25.556 -11.752 26.753 1.00 46.22 80 ASP A CA 1
ATOM 609 C C . ASP A 1 80 ? -26.572 -11.984 25.623 1.00 46.22 80 ASP A C 1
ATOM 611 O O . ASP A 1 80 ? -26.580 -11.176 24.663 1.00 46.22 80 ASP A O 1
#

Organism: NCBI:txid913107

InterPro domains:
  IPR059113 Putative zinc-ribbon domain 3 [PF13248] (56-77)

pLDDT: mean 78.02, std 15.66, range [46.22, 96.31]

Radius of gyration: 30.37 Å; chains: 1; bounding box: 62×16×76 Å

Secondary structure (DSSP, 8-state):
--HHHHHHHHHHHHHHHHHHHHHHHS-----SSHHHHHHHHHHTTTTTS----EE-TTT--EE-TT-SB-TTT-PBPP--